Protein AF-A0A9P5KYB1-F1 (afdb_monomer_lite)

InterPro domains:
  IPR002110 Ankyrin repeat [PF12796] (68-130)
  IPR002110 Ankyrin repeat [PF13606] (28-55)
  IPR002110 Ankyrin repeat [PS50088] (27-59)
  IPR002110 Ankyrin repeat [PS50088] (66-98)
  IPR002110 Ankyrin repeat [SM00248] (27-56)
  IPR002110 Ankyrin repeat [SM00248] (66-95)
  IPR002110 Ankyrin repeat [SM00248] (101-130)
  IPR036770 Ankyrin repeat-containing domain superfamily [G3DSA:1.25.40.20] (1-137)
  IPR036770 Ankyrin repeat-containing domain superfamily [SSF48403] (3-131)
  IPR050745 Multifunctional regulatory proteins [PTHR24189] (5-95)

Sequence (137 aa):
MEYGNIEQFKILLAVDSAVNALLQNSKGGPLLQTAVRSQKLEIVSLLLEAGVDVNEIHEPTDFFGPATTALHVAGEVGNMEMMKILLEAGARINALPTPKYPNTTLWHAVEGGNLEVANTVLVAGADVNSPPYEMAT

Foldseek 3Di:
DPVVCLVVVLVLLQDDPVCVCVCADPVRHHNLLVCLLVVPQVVNLSCLVSPPDQADWGPADPVPHHIDGSLLSNLLVVPPVSNVSSVVSPHDQLDQRDLQARQGSLNNNVVSVPPVSNVVSVVVPHDPPRPHRDPPD

Organism: Penicillium crustosum (NCBI:txid36656)

Structure (mmCIF, N/CA/C/O backbo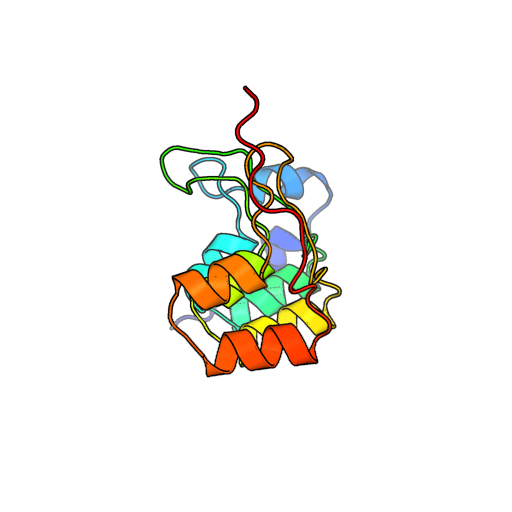ne):
data_AF-A0A9P5KYB1-F1
#
_entry.id   AF-A0A9P5KYB1-F1
#
loop_
_atom_site.group_PDB
_atom_site.id
_atom_site.type_symbol
_atom_site.label_ato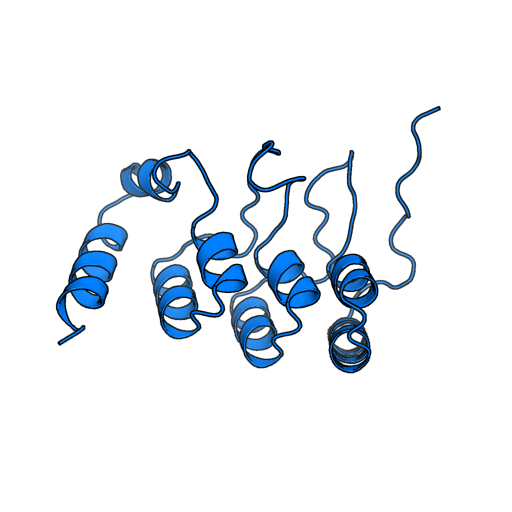m_id
_atom_site.label_alt_id
_atom_site.label_comp_id
_atom_site.label_asym_id
_atom_site.label_entity_id
_atom_site.label_seq_id
_atom_site.pdbx_PDB_ins_code
_atom_site.Cartn_x
_atom_site.Cartn_y
_atom_site.Cartn_z
_atom_site.occupancy
_atom_site.B_iso_or_equiv
_atom_site.auth_seq_id
_atom_site.auth_comp_id
_atom_site.auth_asym_id
_atom_site.auth_atom_id
_atom_site.pdbx_PDB_model_num
ATOM 1 N N . MET A 1 1 ? -3.011 8.592 28.784 1.00 35.97 1 MET A N 1
ATOM 2 C CA . MET A 1 1 ? -4.389 9.046 28.496 1.00 35.97 1 MET A CA 1
ATOM 3 C C . MET A 1 1 ? -4.436 9.398 27.016 1.00 35.97 1 MET A C 1
ATOM 5 O O . MET A 1 1 ? -4.114 10.520 26.668 1.00 35.97 1 MET A O 1
ATOM 9 N N . GLU A 1 2 ? -4.716 8.423 26.149 1.00 44.28 2 GLU A N 1
ATOM 10 C CA . GLU A 1 2 ? -4.566 8.556 24.681 1.00 44.28 2 GLU A CA 1
ATOM 11 C C . GLU A 1 2 ? -5.899 8.359 23.927 1.00 44.28 2 GLU A C 1
ATOM 13 O O . GLU A 1 2 ? -5.943 8.283 22.708 1.00 44.28 2 GLU A O 1
ATOM 18 N N . TYR A 1 3 ? -7.020 8.328 24.655 1.00 42.59 3 TYR A N 1
ATOM 19 C CA . TYR A 1 3 ? -8.363 8.113 24.098 1.00 42.59 3 TYR A CA 1
ATOM 20 C C . TYR A 1 3 ? -8.956 9.348 23.397 1.00 42.59 3 TYR A C 1
ATOM 22 O O . TYR A 1 3 ? -9.954 9.234 22.694 1.00 42.59 3 TYR A O 1
ATOM 30 N N . GLY A 1 4 ? -8.351 10.529 23.568 1.00 47.31 4 GLY A N 1
ATOM 31 C CA . GLY A 1 4 ? -8.865 11.779 23.001 1.00 47.31 4 GLY A CA 1
ATOM 32 C C . GLY A 1 4 ? -8.668 11.921 21.490 1.00 47.31 4 GLY A C 1
ATOM 33 O O . GLY A 1 4 ? -9.413 12.665 20.868 1.00 47.31 4 GLY A O 1
ATOM 34 N N . ASN A 1 5 ? -7.705 11.208 20.895 1.00 58.31 5 ASN A N 1
ATOM 35 C CA . ASN A 1 5 ? -7.387 11.359 19.472 1.00 58.31 5 ASN A CA 1
ATOM 36 C C . ASN A 1 5 ? -8.245 10.432 18.599 1.00 58.31 5 ASN A C 1
ATOM 38 O O . ASN A 1 5 ? -8.819 10.882 17.622 1.00 58.31 5 ASN A O 1
ATOM 42 N N . ILE A 1 6 ? -8.428 9.168 18.996 1.00 53.84 6 ILE A N 1
ATOM 43 C CA . ILE A 1 6 ? -9.143 8.165 18.188 1.00 53.84 6 ILE A CA 1
ATOM 44 C C . ILE A 1 6 ? -10.613 8.541 17.960 1.00 53.84 6 ILE A C 1
ATOM 46 O O . ILE A 1 6 ? -11.079 8.518 16.826 1.00 53.84 6 ILE A O 1
ATOM 50 N N . GLU A 1 7 ? -11.346 8.919 19.011 1.00 52.53 7 GLU A N 1
ATOM 51 C CA . GLU A 1 7 ? -12.761 9.295 18.869 1.00 52.53 7 GLU A CA 1
ATOM 52 C C . GLU A 1 7 ? -12.930 10.635 18.135 1.00 52.53 7 GLU A C 1
ATOM 54 O O . GLU A 1 7 ? -13.832 10.774 17.315 1.00 52.53 7 GLU A O 1
ATOM 59 N N . GLN A 1 8 ? -12.022 11.599 18.333 1.00 54.56 8 GLN A N 1
ATOM 60 C CA . GLN A 1 8 ? -12.016 12.837 17.541 1.00 54.56 8 GLN A CA 1
ATOM 61 C C . GLN A 1 8 ? -11.683 12.582 16.065 1.00 54.56 8 GLN A C 1
ATOM 63 O O . GLN A 1 8 ? -12.264 13.219 15.190 1.00 54.56 8 GLN A O 1
ATOM 68 N N . PHE A 1 9 ? -10.793 11.631 15.782 1.00 58.38 9 PHE A N 1
ATOM 69 C CA . PHE A 1 9 ? -10.400 11.236 14.433 1.00 58.38 9 PHE A CA 1
ATOM 70 C C . PHE A 1 9 ? -11.534 10.503 13.708 1.00 58.38 9 PHE A C 1
ATOM 72 O O . PHE A 1 9 ? -11.845 10.840 12.571 1.00 58.38 9 PHE A O 1
ATOM 79 N N . LYS A 1 10 ? -12.238 9.588 14.390 1.00 52.12 10 LYS A N 1
ATOM 80 C CA . LYS A 1 10 ? -13.462 8.947 13.876 1.00 52.12 10 LYS A CA 1
ATOM 81 C C . LYS A 1 10 ? -14.554 9.966 13.549 1.00 52.12 10 LYS A C 1
ATOM 83 O O . LYS A 1 10 ? -15.177 9.876 12.497 1.00 52.12 10 LYS A O 1
ATOM 88 N N . ILE A 1 11 ? -14.770 10.945 14.433 1.00 49.97 11 ILE A N 1
ATOM 89 C CA . ILE A 1 11 ? -15.751 12.018 14.219 1.00 49.97 11 ILE A CA 1
ATOM 90 C C . ILE A 1 11 ? -15.351 12.895 13.028 1.00 49.97 11 ILE A C 1
ATOM 92 O O . ILE A 1 11 ? -16.220 13.261 12.248 1.00 49.97 11 ILE A O 1
ATOM 96 N N . LEU A 1 12 ? -14.063 13.211 12.859 1.00 55.47 12 LEU A N 1
ATOM 97 C CA . LEU A 1 12 ? -13.583 14.002 11.723 1.00 55.47 12 LEU A CA 1
ATOM 98 C C . LEU A 1 12 ? -13.764 13.263 10.388 1.00 55.47 12 LEU A C 1
ATOM 100 O O . LEU A 1 12 ? -14.128 13.887 9.399 1.00 55.47 12 LEU A O 1
ATOM 104 N N . LEU A 1 13 ? -13.549 11.945 10.373 1.00 53.53 13 LEU A N 1
ATOM 105 C CA . LEU A 1 13 ? -13.668 11.104 9.180 1.00 53.53 13 LEU A CA 1
ATOM 106 C C . LEU A 1 13 ? -15.122 10.802 8.768 1.00 53.53 13 LEU A C 1
ATOM 108 O O . LEU A 1 13 ? -15.383 10.550 7.598 1.00 53.53 13 LEU A O 1
ATOM 112 N N . ALA A 1 14 ? -16.080 10.851 9.698 1.00 47.44 14 ALA A N 1
ATOM 113 C CA . ALA A 1 14 ? -17.483 10.510 9.440 1.00 47.44 14 ALA A CA 1
ATOM 114 C C . ALA A 1 14 ? -18.306 11.614 8.731 1.00 47.44 14 ALA A C 1
ATOM 116 O O . ALA A 1 14 ? -19.494 11.412 8.473 1.00 47.44 14 ALA A O 1
ATOM 117 N N . VAL A 1 15 ? -17.723 12.785 8.437 1.00 45.25 15 VAL A N 1
ATOM 118 C CA . VAL A 1 15 ? -18.457 13.968 7.945 1.00 45.25 15 VAL A CA 1
ATOM 119 C C . VAL A 1 15 ? -18.123 14.285 6.484 1.00 45.25 15 VAL A C 1
ATOM 121 O O . VAL A 1 15 ? -17.377 15.210 6.207 1.00 45.25 15 VAL A O 1
ATOM 124 N N . ASP A 1 16 ? -18.768 13.568 5.563 1.00 46.38 16 ASP A N 1
ATOM 125 C CA . ASP A 1 16 ? -19.040 13.966 4.167 1.00 46.38 16 ASP A CA 1
ATOM 126 C C . ASP A 1 16 ? -17.836 14.271 3.233 1.00 46.38 16 ASP A C 1
ATOM 128 O O . ASP A 1 16 ? -16.707 14.549 3.635 1.00 46.38 16 ASP A O 1
ATOM 132 N N . SER A 1 17 ? -18.078 14.242 1.920 1.00 44.97 17 SER A N 1
ATOM 133 C CA . SER A 1 17 ? -17.067 14.281 0.844 1.00 44.97 17 SER A CA 1
ATOM 134 C C . SER A 1 17 ? -16.138 15.510 0.825 1.00 44.97 17 SER A C 1
ATOM 136 O O . SER A 1 17 ? -15.164 15.536 0.074 1.00 44.97 17 SER A O 1
ATOM 138 N N . ALA A 1 18 ? -16.412 16.538 1.633 1.00 42.22 18 ALA A N 1
ATOM 139 C CA . ALA A 1 18 ? -15.530 17.688 1.838 1.00 42.22 18 ALA A CA 1
ATOM 140 C C . ALA A 1 18 ? -14.294 17.353 2.700 1.00 42.22 18 ALA A C 1
ATOM 142 O O . ALA A 1 18 ? -13.264 18.017 2.573 1.00 42.22 18 ALA A O 1
ATOM 143 N N . VAL A 1 19 ? -14.358 16.303 3.530 1.00 47.25 19 VAL A N 1
ATOM 144 C CA . VAL A 1 19 ? -13.227 15.827 4.343 1.00 47.25 19 VAL A CA 1
ATOM 145 C C . VAL A 1 19 ? -12.170 15.115 3.497 1.00 47.25 19 VAL A C 1
ATOM 147 O O . VAL A 1 19 ? -11.010 15.128 3.890 1.00 47.25 19 VAL A O 1
ATOM 150 N N . ASN A 1 20 ? -12.483 14.634 2.285 1.00 47.19 20 ASN A N 1
ATOM 151 C CA . ASN A 1 20 ? -11.459 14.102 1.369 1.00 47.19 20 ASN A CA 1
ATOM 152 C C . ASN A 1 20 ? -10.347 15.121 1.058 1.00 47.19 20 ASN A C 1
ATOM 154 O O . ASN A 1 20 ? -9.189 14.745 0.924 1.00 47.19 20 ASN A O 1
ATOM 158 N N . ALA A 1 21 ? -10.659 16.422 1.030 1.00 42.94 21 ALA A N 1
ATOM 159 C CA . ALA A 1 21 ? -9.651 17.478 0.889 1.00 42.94 21 ALA A CA 1
ATOM 160 C C . ALA A 1 21 ? -8.831 17.721 2.179 1.00 42.94 21 ALA A C 1
ATOM 162 O O . ALA A 1 21 ? -7.753 18.307 2.127 1.00 42.94 21 ALA A O 1
ATOM 163 N N . LEU A 1 22 ? -9.330 17.261 3.333 1.00 42.69 22 LEU A N 1
ATOM 164 C CA . LEU A 1 22 ? -8.669 17.268 4.645 1.00 42.69 22 LEU A CA 1
ATOM 165 C C . LEU A 1 22 ? -7.931 15.947 4.954 1.00 42.69 22 LEU A C 1
ATOM 167 O O . LEU A 1 22 ? -7.218 15.882 5.953 1.00 42.69 22 LEU A O 1
ATOM 171 N N . LEU A 1 23 ? -8.048 14.914 4.103 1.00 50.28 23 LEU A N 1
ATOM 172 C CA . LEU A 1 23 ? -7.268 13.662 4.179 1.00 50.28 23 LEU A CA 1
ATOM 173 C C . LEU A 1 23 ? -5.799 13.847 3.780 1.00 50.28 23 LEU A C 1
ATOM 175 O O . LEU A 1 23 ? -5.011 12.902 3.769 1.00 50.28 23 LEU A O 1
ATOM 179 N N . GLN A 1 24 ? -5.416 15.075 3.467 1.00 51.28 24 GLN A N 1
ATOM 180 C CA . GLN A 1 24 ? -4.037 15.469 3.350 1.00 51.28 24 GLN A CA 1
ATOM 181 C C . GLN A 1 24 ? -3.525 15.941 4.717 1.00 51.28 24 GLN A C 1
ATOM 183 O O . GLN A 1 24 ? -4.169 16.740 5.394 1.00 51.28 24 GLN A O 1
ATOM 188 N N . ASN A 1 25 ? -2.345 15.482 5.145 1.00 50.66 25 ASN A N 1
ATOM 189 C CA . ASN A 1 25 ? -1.683 16.076 6.312 1.00 50.66 25 ASN A CA 1
ATOM 190 C C . ASN A 1 25 ? -1.466 17.591 6.090 1.00 50.66 25 ASN A C 1
ATOM 192 O O . ASN A 1 25 ? -1.658 18.096 4.987 1.00 50.66 25 ASN A O 1
ATOM 196 N N . SER A 1 26 ? -1.017 18.339 7.103 1.00 39.97 26 SER A N 1
ATOM 197 C CA . SER A 1 26 ? -0.834 19.806 7.020 1.00 39.97 26 SER A CA 1
ATOM 198 C C . SER A 1 26 ? 0.073 20.311 5.878 1.00 39.97 26 SER A C 1
ATOM 200 O O . SER A 1 26 ? 0.217 21.520 5.704 1.00 39.97 26 SER A O 1
ATOM 202 N N . LYS A 1 27 ? 0.683 19.408 5.102 1.00 43.59 27 LYS A N 1
ATOM 203 C CA . LYS A 1 27 ? 1.484 19.670 3.904 1.00 43.59 27 LYS A CA 1
ATOM 204 C C . LYS A 1 27 ? 0.895 19.122 2.598 1.00 43.59 27 LYS A C 1
ATOM 206 O O . LYS A 1 27 ? 1.613 19.090 1.604 1.00 43.59 27 LYS A O 1
ATOM 211 N N . GLY A 1 28 ? -0.346 18.654 2.573 1.00 51.56 28 GLY A N 1
ATOM 212 C CA . GLY A 1 28 ? -0.906 18.052 1.365 1.00 51.56 28 GLY A CA 1
ATOM 213 C C . GLY A 1 28 ? -0.672 16.533 1.239 1.00 51.56 28 GLY A C 1
ATOM 214 O O . GLY A 1 28 ? -0.924 15.956 0.188 1.00 51.56 28 GLY A O 1
ATOM 215 N N . GLY A 1 29 ? -0.114 15.879 2.267 1.00 58.31 29 GLY A N 1
ATOM 216 C CA . GLY A 1 29 ? 0.460 14.535 2.138 1.00 58.31 29 GLY A CA 1
ATOM 217 C C . GLY A 1 29 ? -0.496 13.375 2.458 1.00 58.31 29 GLY A C 1
ATOM 218 O O . GLY A 1 29 ? -1.403 13.536 3.270 1.00 58.31 29 GLY A O 1
ATOM 219 N N . PRO A 1 30 ? -0.248 12.183 1.895 1.00 77.94 30 PRO A N 1
ATOM 220 C CA . PRO A 1 30 ? -1.147 11.029 1.958 1.00 77.94 30 PRO A CA 1
ATOM 221 C C . PRO A 1 30 ? -1.290 10.451 3.375 1.00 77.94 30 PRO A C 1
ATOM 223 O O . PRO A 1 30 ? -0.329 9.919 3.947 1.00 77.94 30 PRO A O 1
ATOM 226 N N . LEU A 1 31 ? -2.487 10.536 3.961 1.00 79.31 31 LEU A N 1
ATOM 227 C CA . LEU A 1 31 ? -2.742 10.133 5.349 1.00 79.31 31 LEU A CA 1
ATOM 228 C C . LEU A 1 31 ? -2.583 8.624 5.579 1.00 79.31 31 LEU A C 1
ATOM 230 O O . LEU A 1 31 ? -1.896 8.231 6.526 1.00 79.31 31 LEU A O 1
ATOM 234 N N . LEU A 1 32 ? -3.135 7.785 4.695 1.00 87.19 32 LEU A N 1
ATOM 235 C CA . LEU A 1 32 ? -3.038 6.325 4.805 1.00 87.19 32 LEU A CA 1
ATOM 236 C C . LEU A 1 32 ? -1.579 5.850 4.712 1.00 87.19 32 LEU A C 1
ATOM 238 O O . LEU A 1 32 ? -1.096 5.149 5.597 1.00 87.19 32 LEU A O 1
ATOM 242 N N . GLN A 1 33 ? -0.833 6.317 3.712 1.00 88.31 33 GLN A N 1
ATOM 243 C CA . GLN A 1 33 ? 0.590 6.022 3.518 1.00 88.31 33 GLN A CA 1
ATOM 244 C C . GLN A 1 33 ? 1.423 6.493 4.717 1.00 88.31 33 GLN A C 1
ATOM 246 O O . GLN A 1 33 ? 2.349 5.805 5.143 1.00 88.31 33 GLN A O 1
ATOM 251 N N . THR A 1 34 ? 1.090 7.650 5.300 1.00 85.56 34 THR A N 1
ATOM 252 C CA . THR A 1 34 ? 1.774 8.162 6.497 1.00 85.56 34 THR A CA 1
ATOM 253 C C . THR A 1 34 ? 1.531 7.257 7.708 1.00 85.56 34 THR A C 1
ATOM 255 O O . THR A 1 34 ? 2.475 6.956 8.445 1.00 85.56 34 THR A O 1
ATOM 258 N N . ALA A 1 35 ? 0.295 6.788 7.905 1.00 88.38 35 ALA A N 1
ATOM 259 C CA . ALA A 1 35 ? -0.055 5.853 8.974 1.00 88.38 35 ALA A CA 1
ATOM 260 C C . ALA A 1 35 ? 0.643 4.493 8.797 1.00 88.38 35 ALA A C 1
ATOM 262 O O . ALA A 1 35 ? 1.196 3.961 9.765 1.00 88.38 35 ALA A O 1
ATOM 263 N N . VAL A 1 36 ? 0.708 3.990 7.558 1.00 91.12 36 VAL A N 1
ATOM 264 C CA . VAL A 1 36 ? 1.450 2.775 7.190 1.00 91.12 36 VAL A CA 1
ATOM 265 C C . VAL A 1 36 ? 2.941 2.932 7.485 1.00 91.12 36 VAL A C 1
ATOM 267 O O . VAL A 1 36 ? 3.510 2.107 8.198 1.00 91.12 36 VAL A O 1
ATOM 270 N N . ARG A 1 37 ? 3.570 4.025 7.030 1.00 88.88 37 ARG A N 1
ATOM 271 C CA . ARG A 1 37 ? 5.000 4.297 7.268 1.00 88.88 37 ARG A CA 1
ATOM 272 C C . ARG A 1 37 ? 5.337 4.432 8.751 1.00 88.88 37 ARG A C 1
ATOM 274 O O . ARG A 1 37 ? 6.423 4.065 9.186 1.00 88.88 37 ARG A O 1
ATOM 281 N N . SER A 1 38 ? 4.385 4.939 9.530 1.00 86.06 38 SER A N 1
ATOM 282 C CA . SER A 1 38 ? 4.488 5.073 10.988 1.00 86.06 38 SER A CA 1
ATOM 283 C C . SER A 1 38 ? 4.115 3.788 11.743 1.00 86.06 38 SER A C 1
ATOM 285 O O . SER A 1 38 ? 4.144 3.783 12.975 1.00 86.06 38 SER A O 1
ATOM 287 N N . GLN A 1 39 ? 3.748 2.721 11.022 1.00 90.75 39 GLN A N 1
ATOM 288 C CA . GLN A 1 39 ? 3.351 1.407 11.536 1.00 90.75 39 GLN A CA 1
ATOM 289 C C . GLN A 1 39 ? 2.195 1.452 12.547 1.00 90.75 39 GLN A C 1
ATOM 291 O O . GLN A 1 39 ? 2.176 0.723 13.537 1.00 90.75 39 GLN A O 1
ATOM 296 N N . LYS A 1 40 ? 1.216 2.332 12.315 1.00 88.00 40 LYS A N 1
ATOM 297 C CA . LYS A 1 40 ? 0.060 2.518 13.203 1.00 88.00 40 LYS A CA 1
ATOM 298 C C . LYS A 1 40 ? -1.137 1.702 12.714 1.00 88.00 40 LYS A C 1
ATOM 300 O O . LYS A 1 40 ? -2.048 2.267 12.118 1.00 88.00 40 LYS A O 1
ATOM 305 N N . LEU A 1 41 ? -1.129 0.389 12.972 1.00 89.56 41 LEU A N 1
ATOM 306 C CA . LEU A 1 41 ? -2.178 -0.548 12.523 1.00 89.56 41 LEU A CA 1
ATOM 307 C C . LEU A 1 41 ? -3.592 -0.066 12.880 1.00 89.56 41 LEU A C 1
ATOM 309 O O . LEU A 1 41 ? -4.454 -0.011 12.015 1.00 89.56 41 LEU A O 1
ATOM 313 N N . GLU A 1 42 ? -3.804 0.371 14.123 1.00 85.94 42 GLU A N 1
ATOM 314 C CA . GLU A 1 42 ? -5.104 0.869 14.595 1.00 85.94 42 GLU A CA 1
ATOM 315 C C . GLU A 1 42 ? -5.596 2.076 13.783 1.00 85.94 42 GLU A C 1
ATOM 317 O O . GLU A 1 42 ? -6.768 2.149 13.428 1.00 85.94 42 GLU A O 1
ATOM 322 N N . ILE A 1 43 ? -4.700 3.006 13.438 1.00 83.88 43 ILE A N 1
ATOM 323 C CA . ILE A 1 43 ? -5.044 4.177 12.619 1.00 83.88 43 ILE A CA 1
ATOM 324 C C . ILE A 1 43 ? -5.350 3.749 11.183 1.00 83.88 43 ILE A C 1
ATOM 326 O O . ILE A 1 43 ? -6.291 4.261 10.587 1.00 83.88 43 ILE A O 1
ATOM 330 N N . VAL A 1 44 ? -4.584 2.806 10.631 1.00 89.88 44 VAL A N 1
ATOM 331 C CA . VAL A 1 44 ? -4.825 2.268 9.286 1.00 89.88 44 VAL A CA 1
ATOM 332 C C . VAL A 1 44 ? -6.198 1.608 9.205 1.00 89.88 44 VAL A C 1
ATOM 334 O O . VAL A 1 44 ? -6.964 1.952 8.311 1.00 89.88 44 VAL A O 1
ATOM 337 N N . SER A 1 45 ? -6.555 0.750 10.163 1.00 89.00 45 SER A N 1
ATOM 338 C CA . SER A 1 45 ? -7.884 0.133 10.206 1.00 89.00 45 SER A CA 1
ATOM 339 C C . SER A 1 45 ? -8.996 1.180 10.278 1.00 89.00 45 SER A C 1
ATOM 341 O O . SER A 1 45 ? -9.939 1.112 9.499 1.00 89.00 45 SER A O 1
ATOM 343 N N . LEU A 1 46 ? -8.850 2.202 11.128 1.00 83.56 46 LEU A N 1
ATOM 344 C CA . LEU A 1 46 ? -9.834 3.286 11.235 1.00 83.56 46 LEU A CA 1
ATOM 345 C C . LEU A 1 46 ? -9.998 4.081 9.934 1.00 83.56 46 LEU A C 1
ATOM 347 O O . LEU A 1 46 ? -11.113 4.461 9.586 1.00 83.56 46 LEU A O 1
ATOM 351 N N . LEU A 1 47 ? -8.905 4.340 9.212 1.00 83.19 47 LEU A N 1
ATOM 352 C CA . LEU A 1 47 ? -8.951 5.034 7.923 1.00 83.19 47 LEU A CA 1
ATOM 353 C C . LEU A 1 47 ? -9.672 4.201 6.859 1.00 83.19 47 LEU A C 1
ATOM 355 O O . LEU A 1 47 ? -10.485 4.733 6.107 1.00 83.19 47 LEU A O 1
ATOM 359 N N . LEU A 1 48 ? -9.409 2.895 6.815 1.00 87.12 48 LEU A N 1
ATOM 360 C CA . LEU A 1 48 ? -10.061 1.984 5.875 1.00 87.12 48 LEU A CA 1
ATOM 361 C C . LEU A 1 48 ? -11.554 1.817 6.202 1.00 87.12 48 LEU A C 1
ATOM 363 O O . LEU A 1 48 ? -12.386 1.864 5.299 1.00 87.12 48 LEU A O 1
ATOM 367 N N . GLU A 1 49 ? -11.913 1.706 7.485 1.00 83.62 49 GLU A N 1
ATOM 368 C CA . GLU A 1 49 ? -13.308 1.679 7.954 1.00 83.62 49 GLU A CA 1
ATOM 369 C C . GLU A 1 49 ? -14.064 2.974 7.626 1.00 83.62 49 GLU A C 1
ATOM 371 O O . GLU A 1 49 ? -15.262 2.940 7.345 1.00 83.62 49 GLU A O 1
ATOM 376 N N . ALA A 1 50 ? -13.366 4.112 7.617 1.00 76.38 50 ALA A N 1
ATOM 377 C CA . ALA A 1 50 ? -13.914 5.399 7.200 1.00 76.38 50 ALA A CA 1
ATOM 378 C C . ALA A 1 50 ? -14.092 5.544 5.677 1.00 76.38 50 ALA A C 1
ATOM 380 O O . ALA A 1 50 ? -14.604 6.565 5.220 1.00 76.38 50 ALA A O 1
ATOM 381 N N . GLY A 1 51 ? -13.691 4.547 4.884 1.00 78.50 51 GLY A N 1
ATOM 382 C CA . GLY A 1 51 ? -13.861 4.553 3.432 1.00 78.50 51 GLY A CA 1
ATOM 383 C C . GLY A 1 51 ? -12.769 5.297 2.664 1.00 78.50 51 GLY A C 1
ATOM 384 O O . GLY A 1 51 ? -12.995 5.659 1.509 1.00 78.50 51 GLY A O 1
ATOM 385 N N . VAL A 1 52 ? -11.594 5.521 3.268 1.00 82.75 52 VAL A N 1
ATOM 386 C CA . VAL A 1 52 ? -10.414 5.989 2.523 1.00 82.75 52 VAL A CA 1
ATOM 387 C C . VAL A 1 52 ? -10.074 4.969 1.436 1.00 82.75 52 VAL A C 1
ATOM 389 O O . VAL A 1 52 ? -10.032 3.764 1.698 1.00 82.75 52 VAL A O 1
ATOM 392 N N . ASP A 1 53 ? -9.816 5.441 0.214 1.00 85.44 53 ASP A N 1
ATOM 393 C CA . ASP A 1 53 ? -9.424 4.556 -0.881 1.00 85.44 53 ASP A CA 1
ATOM 394 C C . ASP A 1 53 ? -8.031 3.973 -0.604 1.00 85.44 53 ASP A C 1
ATOM 396 O O . ASP A 1 53 ? -7.013 4.663 -0.628 1.00 85.44 53 ASP A O 1
ATOM 400 N N . VAL A 1 54 ? -7.978 2.663 -0.363 1.00 91.94 54 VAL A N 1
ATOM 401 C CA . VAL A 1 54 ? -6.733 1.926 -0.103 1.00 91.94 54 VAL A CA 1
ATOM 402 C C . VAL A 1 54 ? -5.730 2.010 -1.265 1.00 91.94 54 VAL A C 1
ATOM 404 O O . VAL A 1 54 ? -4.525 1.819 -1.073 1.00 91.94 54 VAL A O 1
ATOM 407 N N . ASN A 1 55 ? -6.215 2.294 -2.476 1.00 91.38 55 ASN A N 1
ATOM 408 C CA . ASN A 1 55 ? -5.413 2.431 -3.686 1.00 91.38 55 ASN A CA 1
ATOM 409 C C . ASN A 1 55 ? -5.100 3.893 -4.038 1.00 91.38 55 ASN A C 1
ATOM 411 O O . ASN A 1 55 ? -4.527 4.133 -5.103 1.00 91.38 55 ASN A O 1
ATOM 415 N N . GLU A 1 56 ? -5.447 4.852 -3.173 1.00 86.12 56 GLU A N 1
ATOM 416 C CA . GLU A 1 56 ? -5.118 6.261 -3.375 1.00 86.12 56 GLU A CA 1
ATOM 417 C C . GLU A 1 56 ? -3.604 6.446 -3.528 1.00 86.12 56 GLU A C 1
ATOM 419 O O . GLU A 1 56 ? -2.794 5.784 -2.870 1.00 86.12 56 GLU A O 1
ATOM 424 N N . ILE A 1 57 ? -3.223 7.367 -4.409 1.00 85.31 57 ILE A N 1
ATOM 425 C CA . ILE A 1 57 ? -1.842 7.782 -4.637 1.00 85.31 57 ILE A CA 1
ATOM 426 C C . ILE A 1 57 ? -1.708 9.267 -4.325 1.00 85.31 57 ILE A C 1
ATOM 428 O O . ILE A 1 57 ? -2.655 10.034 -4.477 1.00 85.31 57 ILE A O 1
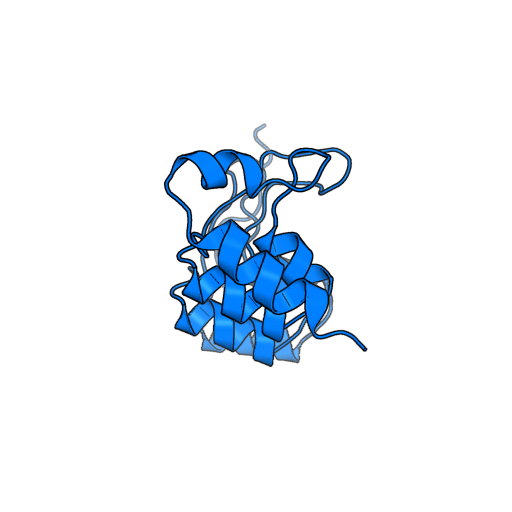ATOM 432 N N . HIS A 1 58 ? -0.512 9.681 -3.926 1.00 78.44 58 HIS A N 1
ATOM 433 C CA . HIS A 1 58 ? -0.188 11.095 -3.783 1.00 78.44 58 HIS A CA 1
ATOM 434 C C . HIS A 1 58 ? 0.591 11.606 -4.988 1.00 78.44 58 HIS A C 1
ATOM 436 O O . HIS A 1 58 ? 1.332 10.855 -5.624 1.00 78.44 58 HIS A O 1
ATOM 442 N N . GLU A 1 59 ? 0.500 12.909 -5.237 1.00 76.25 59 GLU A N 1
ATOM 443 C CA . GLU A 1 59 ? 1.429 13.574 -6.145 1.00 76.25 59 GLU A CA 1
ATOM 444 C C . GLU A 1 59 ? 2.866 13.464 -5.609 1.00 76.25 59 GLU A C 1
ATOM 446 O O . GLU A 1 59 ? 3.081 13.550 -4.391 1.00 76.25 59 GLU A O 1
ATOM 451 N N . PRO A 1 60 ? 3.873 13.277 -6.477 1.00 77.31 60 PRO A N 1
ATOM 452 C CA . PRO A 1 60 ? 5.266 13.282 -6.057 1.00 77.31 60 PRO A CA 1
ATOM 453 C C . PRO A 1 60 ? 5.633 14.591 -5.346 1.00 77.31 60 PRO A C 1
ATOM 455 O O . PRO A 1 60 ? 5.305 15.678 -5.819 1.00 77.31 60 PRO A O 1
ATOM 458 N N . THR A 1 61 ? 6.348 14.502 -4.225 1.00 75.19 61 THR A N 1
ATOM 459 C CA . THR A 1 61 ? 6.835 15.685 -3.493 1.00 75.19 61 THR A CA 1
ATOM 460 C C . THR A 1 61 ? 8.245 15.458 -2.973 1.00 75.19 61 THR A C 1
ATOM 462 O O . THR A 1 61 ? 8.631 14.324 -2.705 1.00 75.19 61 THR A O 1
ATOM 465 N N . ASP A 1 62 ? 8.986 16.533 -2.710 1.00 75.06 62 ASP A N 1
ATOM 466 C CA . ASP A 1 62 ? 10.323 16.436 -2.104 1.00 75.06 62 ASP A CA 1
ATOM 467 C C . ASP A 1 62 ? 10.307 15.787 -0.705 1.00 75.06 62 ASP A C 1
ATOM 469 O O . ASP A 1 62 ? 11.317 15.261 -0.246 1.00 75.06 62 ASP A O 1
ATOM 473 N N . PHE A 1 63 ? 9.161 15.814 -0.011 1.00 70.50 63 PHE A N 1
ATOM 474 C CA . PHE A 1 63 ? 9.018 15.255 1.337 1.00 70.50 63 PHE A CA 1
ATOM 475 C C . PHE A 1 63 ? 8.653 13.766 1.355 1.00 70.50 63 PHE A C 1
ATOM 477 O O . PHE A 1 63 ? 9.032 13.070 2.297 1.00 70.50 63 PHE A O 1
ATOM 484 N N . PHE A 1 64 ? 7.880 13.298 0.370 1.00 70.88 64 PHE A N 1
ATOM 485 C CA . PHE A 1 64 ? 7.352 11.927 0.316 1.00 70.88 64 PHE A CA 1
ATOM 486 C C . PHE A 1 64 ? 7.910 11.098 -0.846 1.00 70.88 64 PHE A C 1
ATOM 488 O O . PHE A 1 64 ? 7.667 9.899 -0.896 1.00 70.88 64 PHE A O 1
ATOM 495 N N . GLY A 1 65 ? 8.689 11.706 -1.741 1.00 80.00 65 GLY A N 1
ATOM 496 C CA . GLY A 1 65 ? 9.278 11.031 -2.888 1.00 80.00 65 GLY A CA 1
ATOM 497 C C . GLY A 1 65 ? 8.267 10.790 -4.018 1.00 80.00 65 GLY A C 1
ATOM 498 O O . GLY A 1 65 ? 7.330 11.583 -4.180 1.00 80.00 65 GLY A O 1
ATOM 499 N N . PRO A 1 66 ? 8.477 9.747 -4.845 1.00 83.19 66 PRO A N 1
ATOM 500 C CA . PRO A 1 66 ? 7.570 9.407 -5.938 1.00 83.19 66 PRO A CA 1
ATOM 501 C C . PRO A 1 66 ? 6.192 9.000 -5.408 1.00 83.19 66 PRO A C 1
ATOM 503 O O . PRO A 1 66 ? 6.051 8.604 -4.255 1.00 83.19 66 PRO A O 1
ATOM 506 N N . ALA A 1 67 ? 5.176 9.083 -6.266 1.00 86.81 67 ALA A N 1
ATOM 507 C CA . ALA A 1 67 ? 3.833 8.613 -5.947 1.00 86.81 67 ALA A CA 1
ATOM 508 C C . ALA A 1 67 ? 3.861 7.136 -5.519 1.00 86.81 67 ALA A C 1
ATOM 510 O O . ALA A 1 67 ? 4.467 6.309 -6.198 1.00 86.81 67 ALA A O 1
ATOM 511 N N . THR A 1 68 ? 3.181 6.804 -4.422 1.00 89.44 68 THR A N 1
ATOM 512 C CA . THR A 1 68 ? 3.063 5.435 -3.896 1.00 89.44 68 THR A CA 1
ATOM 513 C C . THR A 1 68 ? 1.651 5.157 -3.375 1.00 89.44 68 THR A C 1
ATOM 515 O O . THR A 1 68 ? 0.930 6.072 -2.970 1.00 89.44 68 THR A O 1
ATOM 518 N N . THR A 1 69 ? 1.258 3.879 -3.352 1.00 92.50 69 THR A N 1
ATOM 519 C CA . THR A 1 69 ? 0.068 3.418 -2.605 1.00 92.50 69 THR A CA 1
ATOM 520 C C . THR A 1 69 ? 0.463 2.992 -1.192 1.00 92.50 69 THR A C 1
ATOM 522 O O . THR A 1 69 ? 1.637 2.751 -0.908 1.00 92.50 69 THR A O 1
ATOM 525 N N . ALA A 1 70 ? -0.522 2.817 -0.312 1.00 93.50 70 ALA A N 1
ATOM 526 C CA . ALA A 1 70 ? -0.311 2.2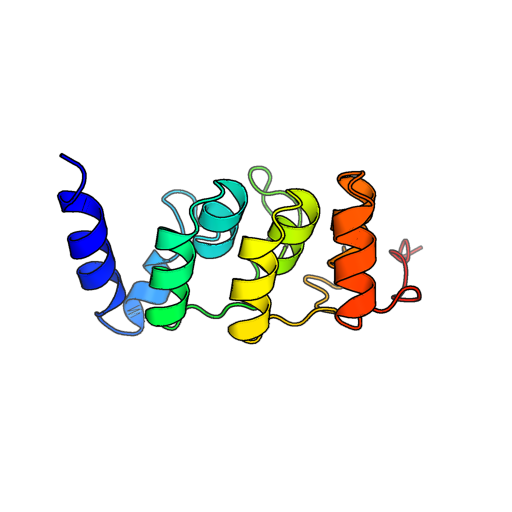58 1.022 1.00 93.50 70 ALA A CA 1
ATOM 527 C C . ALA A 1 70 ? 0.421 0.901 0.996 1.00 93.50 70 ALA A C 1
ATOM 529 O O . ALA A 1 70 ? 1.302 0.655 1.818 1.00 93.50 70 ALA A O 1
ATOM 530 N N . LEU A 1 71 ? 0.105 0.038 0.024 1.00 95.00 71 LEU A N 1
ATOM 531 C CA . LEU A 1 71 ? 0.715 -1.287 -0.085 1.00 95.00 71 LEU A CA 1
ATOM 532 C C . LEU A 1 71 ? 2.197 -1.228 -0.491 1.00 95.00 71 LEU A C 1
ATOM 534 O O . LEU A 1 71 ? 2.989 -2.003 0.039 1.00 95.00 71 LEU A O 1
ATOM 538 N N . HIS A 1 72 ? 2.593 -0.270 -1.338 1.00 92.62 72 HIS A N 1
ATOM 539 C CA . HIS A 1 72 ? 4.006 -0.034 -1.666 1.00 92.62 72 HIS A CA 1
ATOM 540 C C . HIS A 1 72 ? 4.824 0.287 -0.413 1.00 92.62 72 HIS A C 1
ATOM 542 O O . HIS A 1 72 ? 5.846 -0.347 -0.155 1.00 92.62 72 HIS A O 1
ATOM 548 N N . VAL A 1 73 ? 4.323 1.220 0.403 1.00 91.69 73 VAL A N 1
A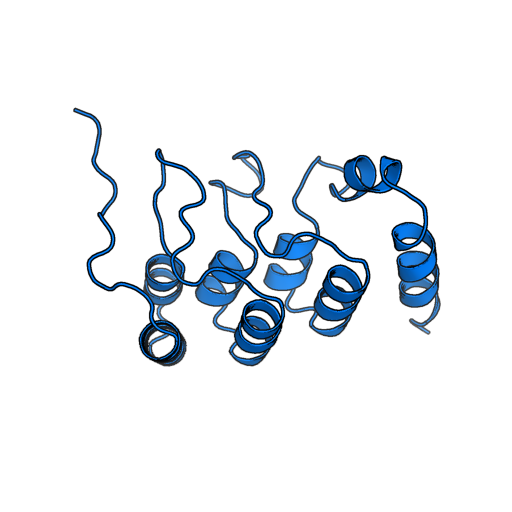TOM 549 C CA . VAL A 1 73 ? 4.968 1.619 1.661 1.00 91.69 73 VAL A CA 1
ATOM 550 C C . VAL A 1 73 ? 5.021 0.448 2.646 1.00 91.69 73 VAL A C 1
ATOM 552 O O . VAL A 1 73 ? 6.026 0.256 3.324 1.00 91.69 73 VAL A O 1
ATOM 555 N N . ALA A 1 74 ? 3.966 -0.369 2.725 1.00 93.12 74 ALA A N 1
ATOM 556 C CA . ALA A 1 74 ? 3.962 -1.556 3.580 1.00 93.12 74 ALA A CA 1
ATOM 557 C C . ALA A 1 74 ? 5.002 -2.601 3.136 1.00 93.12 74 ALA A C 1
ATOM 559 O O . ALA A 1 74 ? 5.636 -3.216 3.993 1.00 93.12 74 ALA A O 1
ATOM 560 N N . GLY A 1 75 ? 5.206 -2.757 1.822 1.00 91.75 75 GLY A N 1
ATOM 561 C CA . GLY A 1 75 ? 6.264 -3.591 1.251 1.00 91.75 75 GLY A CA 1
ATOM 562 C C . GLY A 1 75 ? 7.665 -3.096 1.618 1.00 91.75 75 GLY A C 1
ATOM 563 O O . GLY A 1 75 ? 8.488 -3.892 2.055 1.00 91.75 75 GLY A O 1
ATOM 564 N N . GLU A 1 76 ? 7.914 -1.787 1.523 1.00 89.75 76 GLU A N 1
ATOM 565 C CA . GLU A 1 76 ? 9.195 -1.166 1.906 1.00 89.75 76 GLU A CA 1
ATOM 566 C C . GLU A 1 76 ? 9.503 -1.338 3.401 1.00 89.75 76 GLU A C 1
ATOM 568 O O . GLU A 1 76 ? 10.595 -1.757 3.780 1.00 89.75 76 GLU A O 1
ATOM 573 N N . VAL A 1 77 ? 8.528 -1.035 4.266 1.00 89.12 77 VAL A N 1
ATOM 574 C CA . VAL A 1 77 ? 8.677 -1.151 5.728 1.00 89.12 77 VAL A CA 1
ATOM 575 C C . VAL A 1 77 ? 8.755 -2.615 6.169 1.00 89.12 77 VAL A C 1
ATOM 577 O O . VAL A 1 77 ? 9.335 -2.931 7.208 1.00 89.12 77 VAL A O 1
ATOM 580 N N . GLY A 1 78 ? 8.162 -3.514 5.385 1.00 87.69 78 GLY A N 1
ATOM 581 C CA . GLY A 1 78 ? 8.199 -4.949 5.600 1.00 87.69 78 GLY A CA 1
ATOM 582 C C . GLY A 1 78 ? 7.291 -5.457 6.719 1.00 87.69 78 GLY A C 1
ATOM 583 O O . GLY A 1 78 ? 7.575 -6.483 7.337 1.00 87.69 78 GLY A O 1
ATOM 584 N N . ASN A 1 79 ? 6.202 -4.740 7.005 1.00 88.88 79 ASN A N 1
ATOM 585 C CA . ASN A 1 79 ? 5.244 -5.143 8.028 1.00 88.88 79 ASN A CA 1
ATOM 586 C C . ASN A 1 79 ? 4.160 -6.055 7.430 1.00 88.88 79 ASN A C 1
ATOM 588 O O . ASN A 1 79 ? 3.224 -5.608 6.769 1.00 88.88 79 ASN A O 1
ATOM 592 N N . MET A 1 80 ? 4.290 -7.348 7.710 1.00 88.75 80 MET A N 1
ATOM 593 C CA . MET A 1 80 ? 3.423 -8.415 7.206 1.00 88.75 80 MET A CA 1
ATOM 594 C C . MET A 1 80 ? 1.950 -8.269 7.605 1.00 88.75 80 MET A C 1
ATOM 596 O O . MET A 1 80 ? 1.053 -8.497 6.793 1.00 88.75 80 MET A O 1
ATOM 600 N N . GLU A 1 81 ? 1.688 -7.876 8.850 1.00 92.75 81 GLU A N 1
ATOM 601 C CA . GLU A 1 81 ? 0.323 -7.684 9.341 1.00 92.75 81 GLU A CA 1
ATOM 602 C C . GLU A 1 81 ? -0.337 -6.481 8.661 1.00 92.75 81 GLU A C 1
ATOM 604 O O . GLU A 1 81 ? -1.473 -6.570 8.199 1.00 92.75 81 GLU A O 1
ATOM 609 N N . MET A 1 82 ? 0.417 -5.393 8.491 1.00 94.38 82 MET A N 1
ATOM 610 C CA . MET A 1 82 ? -0.024 -4.214 7.747 1.00 94.38 82 MET A CA 1
ATOM 611 C C . MET A 1 82 ? -0.398 -4.561 6.302 1.00 94.38 82 MET A C 1
ATOM 613 O O . MET A 1 82 ? -1.452 -4.161 5.813 1.00 94.38 82 MET A O 1
ATOM 617 N N . MET A 1 83 ? 0.445 -5.334 5.615 1.00 93.88 83 MET A N 1
ATOM 618 C CA . MET A 1 83 ? 0.171 -5.777 4.249 1.00 93.88 83 MET A CA 1
ATOM 619 C C . MET A 1 83 ? -1.106 -6.603 4.154 1.00 93.88 83 MET A C 1
ATOM 621 O O . MET A 1 83 ? -1.895 -6.398 3.233 1.00 93.88 83 MET A O 1
ATOM 625 N N . LYS A 1 84 ? -1.327 -7.511 5.110 1.00 92.75 84 LYS A N 1
ATOM 626 C CA . LYS A 1 84 ? -2.540 -8.325 5.164 1.00 92.75 84 LYS A CA 1
ATOM 627 C C . LYS A 1 84 ? -3.789 -7.449 5.274 1.00 92.75 84 LYS A C 1
ATOM 629 O O . LYS A 1 84 ? -4.699 -7.624 4.471 1.00 92.75 84 LYS A O 1
ATOM 634 N N . ILE A 1 85 ? -3.796 -6.479 6.191 1.00 95.25 85 ILE A N 1
ATOM 635 C CA . ILE A 1 85 ? -4.919 -5.542 6.367 1.00 95.25 85 ILE A CA 1
ATOM 636 C C . ILE A 1 85 ? -5.210 -4.787 5.063 1.00 95.25 85 ILE A C 1
ATOM 638 O O . ILE A 1 85 ? -6.357 -4.701 4.632 1.00 95.25 85 ILE A O 1
ATOM 642 N N . LEU A 1 86 ? -4.172 -4.269 4.401 1.00 95.88 86 LEU A N 1
ATOM 643 C CA . LEU A 1 86 ? -4.330 -3.522 3.151 1.00 95.88 86 LEU A CA 1
ATOM 644 C C . LEU A 1 86 ? -4.864 -4.405 2.011 1.00 95.88 86 LEU A C 1
ATOM 646 O O . LEU A 1 86 ? -5.734 -3.976 1.256 1.00 95.88 86 LEU A O 1
ATOM 650 N N . LEU A 1 87 ? -4.376 -5.643 1.888 1.00 94.19 87 LEU A N 1
ATOM 651 C CA . LEU A 1 87 ? -4.849 -6.599 0.882 1.00 94.19 87 LEU A CA 1
ATOM 652 C C . LEU A 1 87 ? -6.302 -7.023 1.130 1.00 94.19 87 LEU A C 1
ATOM 654 O O . LEU A 1 87 ? -7.088 -7.071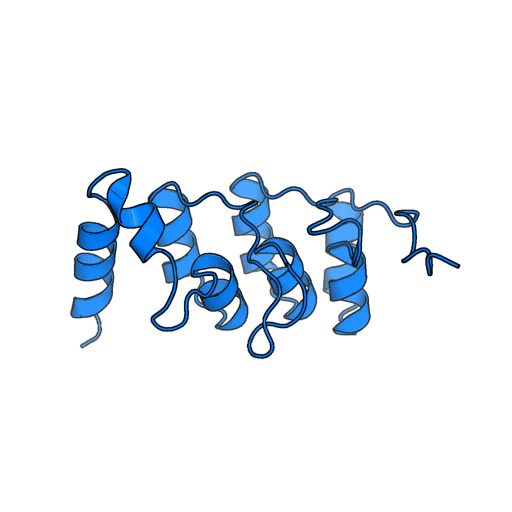 0.187 1.00 94.19 87 LEU A O 1
ATOM 658 N N . GLU A 1 88 ? -6.678 -7.272 2.386 1.00 94.88 88 GLU A N 1
ATOM 659 C CA . GLU A 1 88 ? -8.063 -7.563 2.779 1.00 94.88 88 GLU A CA 1
ATOM 660 C C . GLU A 1 88 ? -9.002 -6.383 2.487 1.00 94.88 88 GLU A C 1
ATOM 662 O O . GLU A 1 88 ? -10.152 -6.595 2.104 1.00 94.88 88 GLU A O 1
ATOM 667 N N . ALA A 1 89 ? -8.498 -5.149 2.572 1.00 93.88 89 ALA A N 1
ATOM 668 C CA . ALA A 1 89 ? -9.220 -3.939 2.181 1.00 93.88 89 ALA A CA 1
ATOM 669 C C . ALA A 1 89 ? -9.259 -3.685 0.658 1.00 93.88 89 ALA A C 1
ATOM 671 O O . ALA A 1 89 ? -9.840 -2.694 0.217 1.00 93.88 89 ALA A O 1
ATOM 672 N N . GLY A 1 90 ? -8.675 -4.564 -0.166 1.00 94.56 90 GLY A N 1
ATOM 673 C CA . GLY A 1 90 ? -8.723 -4.469 -1.629 1.00 94.56 90 GLY A CA 1
ATOM 674 C C . GLY A 1 90 ? -7.558 -3.705 -2.268 1.00 94.56 90 GLY A C 1
ATOM 675 O O . GLY A 1 90 ? -7.689 -3.210 -3.395 1.00 94.56 90 GLY A O 1
ATOM 676 N N . ALA A 1 91 ? -6.416 -3.596 -1.583 1.00 95.31 91 ALA A N 1
ATOM 677 C CA . ALA A 1 91 ? -5.200 -3.066 -2.188 1.00 95.31 91 ALA A CA 1
ATOM 678 C C . ALA A 1 91 ? -4.755 -3.920 -3.385 1.00 95.31 91 ALA A C 1
ATOM 680 O O . ALA A 1 91 ? -4.706 -5.150 -3.329 1.00 95.31 91 ALA A O 1
ATOM 681 N N . ARG A 1 92 ? -4.381 -3.260 -4.481 1.00 94.69 92 ARG A N 1
ATOM 682 C CA . ARG A 1 92 ? -3.902 -3.925 -5.696 1.00 94.69 92 ARG A CA 1
ATOM 683 C C . ARG A 1 92 ? -2.419 -4.271 -5.563 1.00 94.69 92 ARG A C 1
ATOM 685 O O . ARG A 1 92 ? -1.574 -3.380 -5.579 1.00 94.69 92 ARG A O 1
ATOM 692 N N . ILE A 1 93 ? -2.104 -5.568 -5.521 1.00 93.56 93 ILE A N 1
ATOM 693 C CA . ILE A 1 93 ? -0.725 -6.083 -5.395 1.00 93.56 93 ILE A CA 1
ATOM 694 C C . ILE A 1 93 ? 0.215 -5.600 -6.517 1.00 93.56 93 ILE A C 1
ATOM 696 O O . ILE A 1 93 ? 1.379 -5.295 -6.271 1.00 93.56 93 ILE A O 1
ATOM 700 N N . ASN A 1 94 ? -0.325 -5.451 -7.730 1.00 90.94 94 ASN A N 1
ATOM 701 C CA . ASN A 1 94 ? 0.386 -4.996 -8.930 1.00 90.94 94 ASN A CA 1
ATOM 702 C C . ASN A 1 94 ? 0.033 -3.545 -9.301 1.00 90.94 94 ASN A C 1
ATOM 704 O O . ASN A 1 94 ? -0.016 -3.197 -10.480 1.00 90.94 94 ASN A O 1
ATOM 708 N N . ALA A 1 95 ? -0.304 -2.703 -8.317 1.00 90.25 95 ALA A N 1
ATOM 709 C CA . ALA A 1 95 ? -0.533 -1.284 -8.569 1.00 90.25 95 ALA A CA 1
ATOM 710 C C . ALA A 1 95 ? 0.722 -0.625 -9.158 1.00 90.25 95 ALA A C 1
ATOM 712 O O . ALA A 1 95 ? 1.830 -0.876 -8.698 1.00 90.25 95 ALA A O 1
ATOM 713 N N . LEU A 1 96 ? 0.519 0.259 -10.135 1.00 88.62 96 LEU A N 1
ATOM 714 C CA . LEU A 1 96 ? 1.560 1.102 -10.712 1.00 88.62 96 LEU A CA 1
ATOM 715 C C . LEU A 1 96 ? 1.174 2.556 -10.433 1.00 88.62 96 LEU A C 1
ATOM 717 O O . LEU A 1 96 ? 0.238 3.058 -11.060 1.00 88.62 96 LEU A O 1
ATOM 721 N N . PRO A 1 97 ? 1.822 3.225 -9.465 1.00 80.56 97 PRO A N 1
ATOM 722 C CA . PRO A 1 97 ? 1.363 4.526 -8.995 1.00 80.56 97 PRO A CA 1
ATOM 723 C C . PRO A 1 97 ? 1.589 5.632 -10.029 1.00 80.56 97 PRO A C 1
ATOM 725 O O . PRO A 1 97 ? 0.849 6.609 -10.064 1.00 80.56 97 PRO A O 1
ATOM 728 N N . THR A 1 98 ? 2.583 5.490 -10.907 1.00 80.12 98 THR A N 1
ATOM 729 C CA . THR A 1 98 ? 2.798 6.428 -12.010 1.00 80.12 98 THR A CA 1
ATOM 730 C C . THR A 1 98 ? 3.537 5.759 -13.170 1.00 80.12 98 THR A C 1
ATOM 732 O O . THR A 1 98 ? 4.449 4.970 -12.928 1.00 80.12 98 THR A O 1
ATOM 735 N N . PRO A 1 99 ? 3.222 6.104 -14.436 1.00 75.12 99 PRO A N 1
ATOM 736 C CA . PRO A 1 99 ? 3.981 5.624 -15.592 1.00 75.12 99 PRO A CA 1
ATOM 737 C C . PRO A 1 99 ? 5.459 6.022 -15.548 1.00 75.12 99 PRO A C 1
ATOM 739 O O . PRO A 1 99 ? 6.300 5.320 -16.097 1.00 75.12 99 PRO A O 1
ATOM 742 N N . LYS A 1 100 ? 5.782 7.148 -14.894 1.00 74.94 100 LYS A N 1
ATOM 743 C CA . LYS A 1 100 ? 7.162 7.630 -14.764 1.00 74.94 100 LYS A CA 1
ATOM 744 C C . LYS A 1 100 ? 7.960 6.806 -13.757 1.00 74.94 100 LYS A C 1
ATOM 746 O O . LYS A 1 100 ? 9.164 6.724 -13.888 1.00 74.94 100 LYS A O 1
ATOM 751 N N . TYR A 1 101 ? 7.320 6.213 -12.757 1.00 75.50 101 TYR A N 1
ATOM 752 C CA . TYR A 1 101 ? 7.968 5.381 -11.742 1.00 75.50 101 TYR A CA 1
ATOM 753 C C . TYR A 1 101 ? 7.082 4.153 -11.493 1.00 75.50 101 TYR A C 1
ATOM 755 O O . TYR A 1 101 ? 6.360 4.117 -10.493 1.00 75.50 101 TYR A O 1
ATOM 763 N N . PRO A 1 102 ? 7.077 3.169 -12.415 1.00 78.62 102 PRO A N 1
ATOM 764 C CA . PRO A 1 102 ? 6.190 2.009 -12.356 1.00 78.62 102 PRO A CA 1
ATOM 765 C C . PRO A 1 102 ? 6.706 0.958 -11.357 1.00 78.62 102 PRO A C 1
ATOM 767 O O . PRO A 1 102 ? 6.741 -0.236 -11.644 1.00 78.62 102 PRO A O 1
ATOM 770 N N . ASN A 1 103 ? 7.146 1.399 -10.181 1.00 85.81 103 ASN A N 1
ATOM 771 C CA . ASN A 1 103 ? 7.628 0.508 -9.137 1.00 85.81 103 ASN A CA 1
ATOM 772 C C . ASN A 1 103 ? 6.435 -0.252 -8.555 1.00 85.81 103 ASN A C 1
ATOM 774 O O . ASN A 1 103 ? 5.430 0.361 -8.203 1.00 85.81 103 ASN A O 1
ATOM 778 N N . THR A 1 104 ? 6.553 -1.575 -8.457 1.00 89.62 104 THR A N 1
ATOM 779 C CA . THR A 1 104 ? 5.533 -2.440 -7.850 1.00 89.62 104 THR A CA 1
ATOM 780 C C . THR A 1 104 ? 5.773 -2.620 -6.358 1.00 89.62 104 THR A C 1
ATOM 782 O O . THR A 1 104 ? 6.853 -2.338 -5.841 1.00 89.62 104 THR A O 1
ATOM 785 N N . THR A 1 105 ? 4.802 -3.191 -5.643 1.00 90.44 105 THR A N 1
ATOM 786 C CA . THR A 1 105 ? 5.003 -3.571 -4.232 1.00 90.44 105 THR A CA 1
ATOM 787 C C . THR A 1 105 ? 6.199 -4.521 -4.072 1.00 90.44 105 THR A C 1
ATOM 789 O O . THR A 1 105 ? 6.942 -4.417 -3.097 1.00 90.44 105 THR A O 1
ATOM 792 N N . LEU A 1 106 ? 6.441 -5.401 -5.054 1.00 90.56 106 LEU A N 1
ATOM 793 C CA . LEU A 1 106 ? 7.599 -6.297 -5.056 1.00 90.56 106 LEU A CA 1
ATOM 794 C C . LEU A 1 106 ? 8.921 -5.531 -5.162 1.00 90.56 106 LEU A C 1
ATOM 796 O O . LEU A 1 106 ? 9.864 -5.871 -4.453 1.00 90.56 106 LEU A O 1
ATOM 800 N N . TRP A 1 107 ? 8.982 -4.484 -5.992 1.00 89.38 107 TRP A N 1
ATOM 801 C CA . TRP A 1 107 ? 10.160 -3.619 -6.084 1.00 89.38 107 TRP A CA 1
ATOM 802 C C . TRP A 1 107 ? 10.528 -3.036 -4.716 1.00 89.38 107 TRP A C 1
ATOM 804 O O . TRP A 1 107 ? 11.659 -3.194 -4.264 1.00 89.38 107 TRP A O 1
ATOM 814 N N . HIS A 1 108 ? 9.553 -2.442 -4.023 1.00 87.94 108 HIS A N 1
ATOM 815 C CA . HIS A 1 108 ? 9.759 -1.843 -2.703 1.00 87.94 108 HIS A CA 1
ATOM 816 C C . HIS A 1 108 ? 10.146 -2.877 -1.632 1.00 87.94 108 HIS A C 1
ATOM 818 O O . HIS A 1 108 ? 11.016 -2.608 -0.807 1.00 87.94 108 HIS A O 1
ATOM 824 N N . ALA A 1 109 ? 9.562 -4.079 -1.668 1.00 89.75 109 ALA A N 1
ATOM 825 C CA . ALA A 1 109 ? 9.942 -5.171 -0.767 1.00 89.75 109 ALA A CA 1
ATOM 826 C C . ALA A 1 109 ? 11.404 -5.615 -0.953 1.00 89.75 109 ALA A C 1
ATOM 828 O O . ALA A 1 109 ? 12.107 -5.895 0.022 1.00 89.75 109 ALA A O 1
ATOM 829 N N . VAL A 1 110 ? 11.868 -5.666 -2.206 1.00 88.44 110 VAL A N 1
ATOM 830 C CA . VAL A 1 110 ? 13.257 -6.004 -2.543 1.00 88.44 110 VAL A CA 1
ATOM 831 C C . VAL A 1 110 ? 14.208 -4.864 -2.174 1.00 88.44 110 VAL A C 1
ATOM 833 O O . VAL A 1 110 ? 15.263 -5.131 -1.603 1.00 88.44 110 VAL A O 1
ATOM 836 N N . GLU A 1 111 ? 13.838 -3.608 -2.440 1.00 85.06 111 GLU A N 1
ATOM 837 C CA . GLU A 1 111 ? 14.616 -2.421 -2.053 1.00 85.06 111 GLU A CA 1
ATOM 838 C C . GLU A 1 111 ? 14.795 -2.327 -0.531 1.00 85.06 111 GLU A C 1
ATOM 840 O O . GLU A 1 111 ? 15.899 -2.067 -0.053 1.00 85.06 111 GLU A O 1
ATOM 845 N N . GLY A 1 112 ? 13.743 -2.637 0.234 1.00 80.75 112 GLY A N 1
ATOM 846 C CA . GLY A 1 112 ? 13.799 -2.744 1.694 1.00 80.75 112 GLY A CA 1
ATOM 847 C C . GLY A 1 112 ? 14.650 -3.914 2.210 1.00 80.75 112 GLY A C 1
ATOM 848 O O . GLY A 1 112 ? 14.895 -4.016 3.412 1.00 80.75 112 GLY A O 1
ATOM 849 N N . GLY A 1 113 ? 15.117 -4.808 1.329 1.00 85.94 113 GLY A N 1
ATOM 850 C CA . GLY A 1 113 ? 16.000 -5.925 1.669 1.00 85.94 113 GLY A CA 1
ATOM 851 C C . GLY A 1 113 ? 15.328 -7.051 2.459 1.00 85.94 113 GLY A C 1
ATOM 852 O O . GLY A 1 113 ? 16.022 -7.898 3.027 1.00 85.94 113 GLY A O 1
ATOM 853 N N . ASN A 1 114 ? 13.993 -7.083 2.517 1.00 82.12 114 ASN A N 1
ATOM 854 C CA . ASN A 1 114 ? 13.256 -8.052 3.320 1.00 82.12 114 ASN A CA 1
ATOM 855 C C . ASN A 1 114 ? 12.765 -9.234 2.465 1.00 82.12 114 ASN A C 1
ATOM 857 O O . ASN A 1 114 ? 11.729 -9.174 1.800 1.00 82.12 114 ASN A O 1
ATOM 861 N N . LEU A 1 115 ? 13.510 -10.343 2.518 1.00 87.81 115 LEU A N 1
ATOM 862 C CA . LEU A 1 115 ? 13.214 -11.559 1.753 1.00 87.81 115 LEU A CA 1
ATOM 863 C C . LEU A 1 115 ? 11.855 -12.183 2.112 1.00 87.81 115 LEU A C 1
ATOM 865 O O . LEU A 1 115 ? 11.177 -12.724 1.240 1.00 87.81 115 LEU A O 1
ATOM 869 N N . GLU A 1 116 ? 11.448 -12.125 3.381 1.00 87.50 116 GLU A N 1
ATOM 870 C CA . GLU A 1 116 ? 10.170 -12.687 3.836 1.00 87.50 116 GLU A CA 1
ATOM 871 C C . GLU A 1 116 ? 8.987 -11.918 3.240 1.00 87.50 116 GLU A C 1
ATOM 873 O O . GLU A 1 116 ? 8.013 -12.508 2.764 1.00 87.50 116 GLU A O 1
ATOM 878 N N . VAL A 1 117 ? 9.117 -10.596 3.175 1.00 87.06 117 VAL A N 1
ATOM 879 C CA . VAL A 1 117 ? 8.120 -9.718 2.562 1.00 87.06 117 VAL A CA 1
ATOM 880 C C . VAL A 1 117 ? 8.079 -9.934 1.056 1.00 87.06 117 VAL A C 1
ATOM 882 O O . VAL A 1 117 ? 6.996 -10.115 0.509 1.00 87.06 117 VAL A O 1
ATOM 885 N N . ALA A 1 118 ? 9.232 -10.012 0.386 1.00 90.19 118 ALA A N 1
ATOM 886 C CA . ALA A 1 118 ? 9.285 -10.314 -1.044 1.00 90.19 118 ALA A CA 1
ATOM 887 C C . ALA A 1 118 ? 8.603 -11.657 -1.368 1.00 90.19 118 ALA A C 1
ATOM 889 O O . ALA A 1 118 ? 7.777 -11.726 -2.278 1.00 90.19 118 ALA A O 1
ATOM 890 N N . ASN A 1 119 ? 8.866 -12.704 -0.578 1.00 89.75 119 ASN A N 1
ATOM 891 C CA . ASN A 1 119 ? 8.187 -13.995 -0.717 1.00 89.75 119 ASN A CA 1
ATOM 892 C C . ASN A 1 119 ? 6.673 -13.878 -0.524 1.00 89.75 119 ASN A C 1
ATOM 894 O O . ASN A 1 119 ? 5.904 -14.472 -1.274 1.00 89.75 119 ASN A O 1
ATOM 898 N N . THR A 1 120 ? 6.229 -13.094 0.452 1.00 85.56 120 THR A N 1
ATOM 899 C CA . THR A 1 120 ? 4.800 -12.896 0.718 1.00 85.56 120 THR A CA 1
ATOM 900 C C . THR A 1 120 ? 4.111 -12.166 -0.420 1.00 85.56 120 THR A C 1
ATOM 902 O O . THR A 1 120 ? 3.046 -12.583 -0.865 1.00 85.56 120 THR A O 1
ATOM 905 N N . VAL A 1 121 ? 4.731 -11.101 -0.920 1.00 87.69 121 VAL A N 1
ATOM 906 C CA . VAL A 1 121 ? 4.255 -10.333 -2.071 1.00 87.69 121 VAL A CA 1
ATOM 907 C C . VAL A 1 121 ? 4.117 -11.244 -3.298 1.00 87.69 121 VAL A C 1
ATOM 909 O O . VAL A 1 121 ? 3.095 -11.199 -3.981 1.00 87.69 121 VAL A O 1
ATOM 912 N N . LEU A 1 122 ? 5.081 -12.144 -3.528 1.00 90.19 122 LEU A N 1
ATOM 913 C CA . LEU A 1 122 ? 5.009 -13.161 -4.585 1.00 90.19 122 LEU A CA 1
ATOM 914 C C . LEU A 1 122 ? 3.860 -14.157 -4.370 1.00 90.19 122 LEU A C 1
ATOM 916 O O . LEU A 1 122 ? 3.099 -14.425 -5.298 1.00 90.19 122 LEU A O 1
ATOM 920 N N . VAL A 1 123 ? 3.688 -14.676 -3.150 1.00 88.88 123 VAL A N 1
ATOM 921 C CA . VAL A 1 123 ? 2.570 -15.575 -2.801 1.00 88.88 123 VAL A CA 1
ATOM 922 C C . VAL A 1 123 ? 1.215 -14.876 -2.967 1.00 88.88 123 VAL A C 1
ATOM 924 O O . VAL A 1 123 ? 0.245 -15.513 -3.373 1.00 88.88 123 VAL A O 1
ATOM 927 N N . ALA A 1 124 ? 1.151 -13.565 -2.724 1.00 84.38 124 ALA A N 1
ATOM 928 C CA . ALA A 1 124 ? -0.026 -12.729 -2.949 1.00 84.38 124 ALA A CA 1
ATOM 929 C C . ALA A 1 124 ? -0.294 -12.414 -4.438 1.00 84.38 124 ALA A C 1
ATOM 931 O O . ALA A 1 124 ? -1.250 -11.703 -4.747 1.00 84.38 124 ALA A O 1
ATOM 932 N N . GLY A 1 125 ? 0.510 -12.945 -5.368 1.00 87.94 125 GLY A N 1
ATOM 933 C CA . GLY A 1 125 ? 0.299 -12.812 -6.811 1.00 87.94 125 GLY A CA 1
ATOM 934 C C . GLY A 1 125 ? 0.981 -11.600 -7.446 1.00 87.94 125 GLY A C 1
ATOM 935 O O . GLY A 1 125 ? 0.548 -11.144 -8.508 1.00 87.94 125 GLY A O 1
ATOM 936 N N . ALA A 1 126 ? 2.024 -11.059 -6.811 1.00 88.94 126 ALA A N 1
ATOM 937 C CA . ALA A 1 126 ? 2.827 -10.024 -7.442 1.00 88.94 126 ALA A CA 1
ATOM 938 C C . ALA A 1 126 ? 3.515 -10.533 -8.711 1.00 88.94 126 ALA A C 1
ATOM 940 O O . ALA A 1 126 ? 4.084 -11.627 -8.734 1.00 88.94 126 ALA A O 1
ATOM 941 N N . ASP A 1 127 ? 3.494 -9.712 -9.754 1.00 86.44 127 ASP A N 1
ATOM 942 C CA . ASP A 1 127 ? 4.166 -10.013 -11.008 1.00 86.44 127 ASP A CA 1
ATOM 943 C C . ASP A 1 127 ? 5.664 -9.704 -10.902 1.00 86.44 127 ASP A C 1
ATOM 945 O O . ASP A 1 127 ? 6.083 -8.550 -10.789 1.00 86.44 127 ASP A O 1
ATOM 949 N N . VAL A 1 128 ? 6.479 -10.758 -10.966 1.00 86.31 128 VAL A N 1
ATOM 950 C CA . VAL A 1 128 ? 7.945 -10.661 -10.984 1.00 86.31 128 VAL A CA 1
ATOM 951 C C . VAL A 1 128 ? 8.479 -10.033 -12.275 1.00 86.31 128 VAL A C 1
ATOM 953 O O . VAL A 1 128 ? 9.584 -9.501 -12.282 1.00 86.31 128 VAL A O 1
ATOM 956 N N . ASN A 1 129 ? 7.700 -10.079 -13.359 1.00 81.88 129 ASN A N 1
ATOM 957 C CA . ASN A 1 129 ? 8.073 -9.560 -14.674 1.00 81.88 129 ASN A CA 1
ATOM 958 C C . ASN A 1 129 ? 7.437 -8.201 -14.972 1.00 81.88 129 ASN A C 1
ATOM 960 O O . ASN A 1 129 ? 7.435 -7.777 -16.131 1.00 81.88 129 ASN A O 1
ATOM 964 N N . SER A 1 130 ? 6.887 -7.523 -13.958 1.00 70.19 130 SER A N 1
ATOM 965 C CA . SER A 1 130 ? 6.346 -6.180 -14.146 1.00 70.19 130 SER A CA 1
ATOM 966 C C . SER A 1 130 ? 7.409 -5.288 -14.796 1.00 70.19 130 SER A C 1
ATOM 968 O O . SER A 1 130 ? 8.575 -5.352 -14.387 1.00 70.19 130 SER A O 1
ATOM 970 N N . PRO A 1 131 ? 7.045 -4.490 -15.819 1.00 64.06 131 PRO A N 1
ATOM 971 C CA . PRO A 1 131 ? 8.017 -3.784 -16.634 1.00 64.06 131 PRO A CA 1
ATOM 972 C C . PRO A 1 131 ? 8.922 -2.923 -15.748 1.00 64.06 131 PRO A C 1
ATOM 974 O O . PRO A 1 131 ? 8.413 -2.124 -14.954 1.00 64.06 131 PRO A O 1
ATOM 977 N N . PRO A 1 132 ? 10.255 -3.081 -15.852 1.00 55.75 132 PRO A N 1
ATOM 978 C CA . PRO A 1 132 ? 11.166 -2.172 -15.185 1.00 55.75 132 PRO A CA 1
ATOM 979 C C . PRO A 1 132 ? 10.955 -0.768 -15.754 1.00 55.75 132 PRO A C 1
ATOM 981 O O . PRO A 1 132 ? 10.490 -0.616 -16.883 1.00 55.75 132 PRO A O 1
ATOM 984 N N . TYR A 1 133 ? 11.313 0.252 -14.975 1.00 58.56 133 TYR A N 1
ATOM 985 C CA . TYR A 1 133 ? 11.394 1.639 -15.434 1.00 58.56 133 TYR A CA 1
ATOM 986 C C . TYR A 1 133 ? 12.018 1.700 -16.841 1.00 58.56 133 TYR A C 1
ATOM 988 O O . TYR A 1 133 ? 13.224 1.492 -16.999 1.00 58.56 133 TYR A O 1
ATOM 996 N N . GLU A 1 134 ? 11.209 1.961 -17.873 1.00 53.41 134 GLU A N 1
ATOM 997 C CA . GLU A 1 134 ? 11.751 2.330 -19.173 1.00 53.41 134 GLU A CA 1
ATOM 998 C C . GLU A 1 134 ? 12.283 3.750 -19.009 1.00 53.41 134 GLU A C 1
ATOM 1000 O O . GLU A 1 134 ? 11.526 4.703 -18.813 1.00 53.41 134 GLU A O 1
ATOM 1005 N N . MET A 1 135 ? 13.610 3.895 -19.049 1.00 46.50 135 MET A N 1
ATOM 1006 C CA . MET A 1 135 ? 14.205 5.195 -19.323 1.00 46.50 135 MET A CA 1
ATOM 1007 C C . MET A 1 135 ? 13.625 5.625 -20.667 1.00 46.50 135 MET A C 1
ATOM 1009 O O . MET A 1 135 ? 14.016 5.074 -21.693 1.00 46.50 135 MET A O 1
ATOM 1013 N N . ALA A 1 136 ? 12.666 6.548 -20.664 1.00 41.75 136 ALA A N 1
ATOM 1014 C CA . ALA A 1 136 ? 12.237 7.205 -21.883 1.00 41.75 136 ALA A CA 1
ATOM 1015 C C . ALA A 1 136 ? 13.482 7.865 -22.499 1.00 41.75 136 ALA A C 1
ATOM 1017 O O . ALA A 1 136 ? 13.950 8.893 -22.005 1.00 41.75 136 ALA A O 1
ATOM 1018 N N . THR A 1 137 ? 14.073 7.197 -23.489 1.00 42.75 137 THR A N 1
ATOM 1019 C CA . THR A 1 137 ? 15.152 7.713 -24.338 1.00 42.75 137 THR A CA 1
ATOM 1020 C C . THR A 1 137 ? 14.584 8.623 -25.404 1.00 42.75 137 THR A C 1
ATOM 1022 O O . THR A 1 137 ? 13.551 8.224 -25.992 1.00 42.75 137 THR A O 1
#

Radius of gyration: 15.38 Å; chains: 1; bounding box: 35×35×53 Å

Secondary structure (DSSP, 8-state):
--HHHHHHHHHHHTS-TTGGGGSB-TTS-BHHHHHHHTT-HHHHHHHHHTT--TT--PPPBTTTBS---HHHHHHHHT-HHHHHHHHHTT--TT--SBTTB---HHHHHHHTT-HHHHHHHHHTT--TTPPP-----

pLDDT: mean 76.81, std 17.54, range [35.97, 95.88]